Protein AF-A0A845ZAA2-F1 (afdb_monomer_lite)

Structure (mmCIF, N/CA/C/O backbone):
data_AF-A0A845ZAA2-F1
#
_entry.id   AF-A0A845ZAA2-F1
#
loop_
_atom_site.group_PDB
_atom_site.id
_atom_site.type_symbol
_atom_site.label_atom_id
_atom_site.label_alt_id
_atom_site.label_comp_id
_atom_site.label_asym_id
_atom_site.label_entity_id
_atom_site.label_seq_id
_atom_site.pdbx_PDB_ins_code
_atom_site.Cartn_x
_atom_site.Cartn_y
_atom_site.Cartn_z
_atom_site.occupancy
_atom_site.B_iso_or_equiv
_atom_site.auth_seq_id
_atom_site.auth_comp_id
_atom_site.auth_asym_id
_atom_site.auth_atom_id
_atom_site.pdbx_PDB_model_num
ATOM 1 N N . MET A 1 1 ? 6.566 10.353 23.497 1.00 77.12 1 MET A N 1
ATOM 2 C CA . MET A 1 1 ? 6.435 11.759 23.045 1.00 77.12 1 MET A CA 1
ATOM 3 C C . MET A 1 1 ? 4.960 12.124 23.077 1.00 77.12 1 MET A C 1
ATOM 5 O O . MET A 1 1 ? 4.156 11.225 22.881 1.00 77.12 1 MET A O 1
ATOM 9 N N . MET A 1 2 ? 4.596 13.378 23.354 1.00 86.06 2 MET A N 1
ATOM 10 C CA . MET A 1 2 ? 3.195 13.816 23.310 1.00 86.06 2 MET A CA 1
ATOM 11 C C . MET A 1 2 ? 2.970 14.654 22.051 1.00 86.06 2 MET A C 1
ATOM 13 O O . MET A 1 2 ? 3.708 15.609 21.820 1.00 86.06 2 MET A O 1
ATOM 17 N N . ILE A 1 3 ? 1.979 14.277 21.243 1.00 85.12 3 ILE A N 1
ATOM 18 C CA . ILE A 1 3 ? 1.564 15.001 20.037 1.00 85.12 3 ILE A CA 1
ATOM 19 C C . ILE A 1 3 ? 0.106 15.399 20.232 1.00 85.12 3 ILE A C 1
ATOM 21 O O . ILE A 1 3 ? -0.729 14.548 20.533 1.00 85.12 3 ILE A O 1
ATOM 25 N N . THR A 1 4 ? -0.199 16.678 20.041 1.00 91.19 4 THR A N 1
ATOM 26 C CA . THR A 1 4 ? -1.573 17.186 20.079 1.00 91.19 4 THR A CA 1
ATOM 27 C C . THR A 1 4 ? -2.002 17.541 18.664 1.00 91.19 4 THR A C 1
ATOM 29 O O . THR A 1 4 ? -1.324 18.316 17.991 1.00 91.19 4 THR A O 1
ATOM 32 N N . ILE A 1 5 ? -3.123 16.981 18.208 1.00 87.31 5 ILE A N 1
ATOM 33 C CA . ILE A 1 5 ? -3.650 17.184 16.855 1.00 87.31 5 ILE A CA 1
ATOM 34 C C . ILE A 1 5 ? -5.063 17.750 16.969 1.00 87.31 5 ILE A C 1
ATOM 36 O O . ILE A 1 5 ? -5.931 17.143 17.590 1.00 87.31 5 ILE A O 1
ATOM 40 N N . ASN A 1 6 ? -5.300 18.904 16.348 1.00 93.12 6 ASN A N 1
ATOM 41 C CA . ASN A 1 6 ? -6.631 19.498 16.266 1.00 93.12 6 ASN A CA 1
ATOM 42 C C . ASN A 1 6 ? -7.342 18.979 15.013 1.00 93.12 6 ASN A C 1
ATOM 44 O O . ASN A 1 6 ? -6.910 19.254 13.893 1.00 93.12 6 ASN A O 1
ATOM 48 N N . LEU A 1 7 ? -8.429 18.233 15.201 1.00 90.69 7 LEU A N 1
ATOM 49 C CA . LEU A 1 7 ? -9.194 17.617 14.119 1.00 90.69 7 LEU A CA 1
ATOM 50 C C . LEU A 1 7 ? -10.531 18.326 13.910 1.00 90.69 7 LEU A C 1
ATOM 52 O O . LEU A 1 7 ? -11.125 18.869 14.839 1.00 90.69 7 LEU A O 1
ATOM 56 N N . LYS A 1 8 ? -11.037 18.275 12.675 1.00 96.25 8 LYS A N 1
ATOM 57 C CA . LYS A 1 8 ? -12.433 18.637 12.405 1.00 96.25 8 LYS A CA 1
ATOM 58 C C . LYS A 1 8 ? -13.361 17.611 13.080 1.00 96.25 8 LYS A C 1
ATOM 60 O O . LYS A 1 8 ? -13.022 16.424 13.063 1.00 96.25 8 LYS A O 1
ATOM 65 N N . PRO A 1 9 ? -14.545 18.014 13.580 1.00 92.12 9 PRO A N 1
ATOM 66 C CA . PRO A 1 9 ? -15.476 17.100 14.255 1.00 92.12 9 PRO A CA 1
ATOM 67 C C . PRO A 1 9 ? -15.854 15.869 13.417 1.00 92.12 9 PRO A C 1
ATOM 69 O O . PRO A 1 9 ? -15.956 14.759 13.932 1.00 92.12 9 PRO A O 1
ATOM 72 N N . GLU A 1 10 ? -16.000 16.055 12.103 1.00 94.56 10 GLU A N 1
ATOM 73 C CA . GLU A 1 10 ? -16.314 14.988 11.142 1.00 94.56 10 GLU A CA 1
ATOM 74 C C . GLU A 1 10 ? -15.233 13.899 11.106 1.00 94.56 10 GLU A C 1
ATOM 76 O O . GLU A 1 10 ? -15.537 12.708 11.078 1.00 94.56 10 GLU A O 1
ATOM 81 N N . ILE A 1 11 ? -13.962 14.301 11.148 1.00 93.25 11 ILE A N 1
ATOM 82 C CA . ILE A 1 11 ? -12.820 13.383 11.102 1.00 93.25 11 ILE A CA 1
ATOM 83 C C . ILE A 1 11 ? -12.681 12.642 12.431 1.00 93.25 11 ILE A C 1
ATO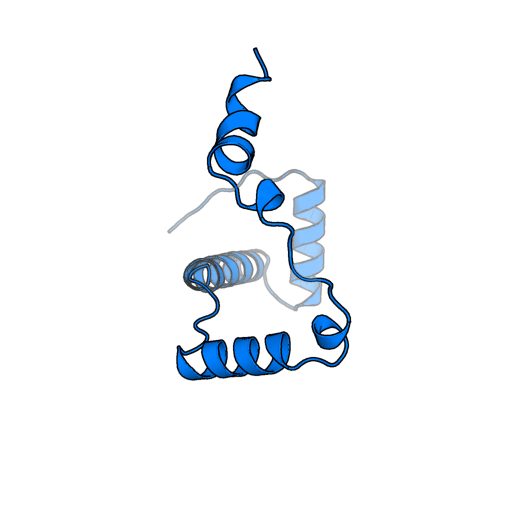M 85 O O . ILE A 1 11 ? -12.447 11.437 12.446 1.00 93.25 11 ILE A O 1
ATOM 89 N N . GLU A 1 12 ? -12.882 13.336 13.549 1.00 92.62 12 GLU A N 1
ATOM 90 C CA . GLU A 1 12 ? -12.845 12.727 14.879 1.00 92.62 12 GLU A CA 1
ATOM 91 C C . GLU A 1 12 ? -13.916 11.630 15.035 1.00 92.62 12 GLU A C 1
ATOM 93 O O . GLU A 1 12 ? -13.647 10.559 15.584 1.00 92.62 12 GLU A O 1
ATOM 98 N N . ALA A 1 13 ? -15.124 11.864 14.506 1.00 93.62 13 ALA A N 1
ATOM 99 C CA . ALA A 1 13 ? -16.193 10.868 14.487 1.00 93.62 13 ALA A CA 1
ATOM 100 C C . ALA A 1 13 ? -15.799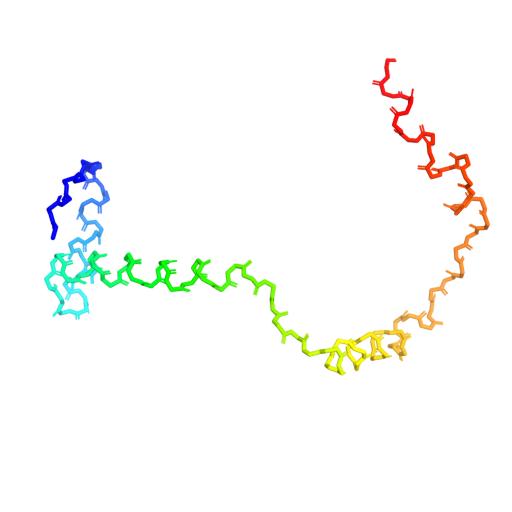 9.615 13.686 1.00 93.62 13 ALA A C 1
ATOM 102 O O . ALA A 1 13 ? -15.947 8.501 14.190 1.00 93.62 13 ALA A O 1
ATOM 103 N N . GLN A 1 14 ? -1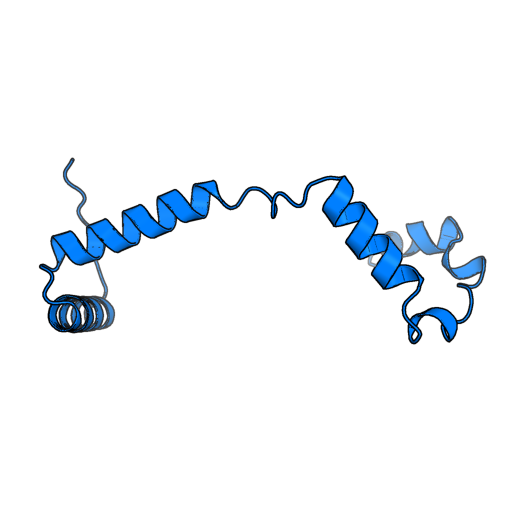5.225 9.793 12.491 1.00 93.19 14 GLN A N 1
ATOM 104 C CA . GLN A 1 14 ? -14.763 8.673 11.665 1.00 93.19 14 GLN A CA 1
ATOM 105 C C . GLN A 1 14 ? -13.633 7.881 12.329 1.00 93.19 14 GLN A C 1
ATOM 107 O O . GLN A 1 14 ? -13.619 6.653 12.263 1.00 93.19 14 GLN A O 1
ATOM 112 N N . ILE A 1 15 ? -12.686 8.559 12.983 1.00 93.81 15 ILE A N 1
ATOM 113 C CA . ILE A 1 15 ? -11.590 7.899 13.704 1.00 93.81 15 ILE A CA 1
ATOM 114 C C . ILE A 1 15 ? -12.144 7.047 14.847 1.00 93.81 15 ILE A C 1
ATOM 116 O O . ILE A 1 15 ? -11.746 5.892 14.987 1.00 93.81 15 ILE A O 1
ATOM 120 N N . ARG A 1 16 ? -13.097 7.573 15.628 1.00 93.12 16 ARG A N 1
ATOM 121 C CA . ARG A 1 16 ? -13.762 6.814 16.700 1.00 93.12 16 ARG A CA 1
ATOM 122 C C . ARG A 1 16 ? -14.460 5.563 16.181 1.00 93.12 16 ARG A C 1
ATOM 124 O O . ARG A 1 16 ? -14.330 4.499 16.782 1.00 93.12 16 ARG A O 1
ATOM 131 N N . GLU A 1 17 ? -15.197 5.688 15.083 1.00 95.00 17 GLU A N 1
ATOM 132 C CA . GLU A 1 17 ? -15.907 4.562 14.478 1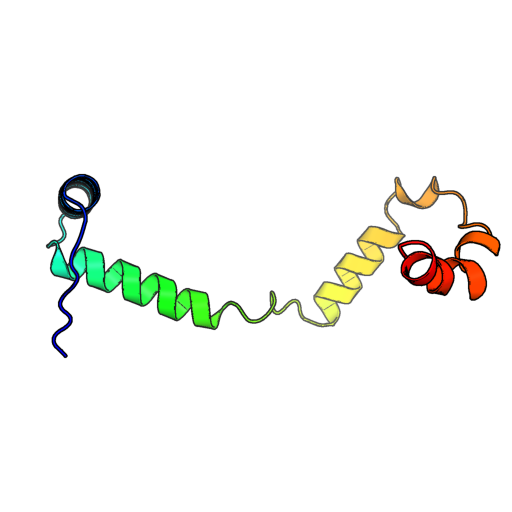.00 95.00 17 GLU A CA 1
ATOM 133 C C . GLU A 1 17 ? -14.933 3.483 13.990 1.00 95.00 17 GLU A C 1
ATOM 135 O O . GLU A 1 17 ? -15.098 2.304 14.311 1.00 95.00 17 GLU A O 1
ATOM 140 N N . LYS A 1 18 ? -13.869 3.888 13.288 1.00 94.19 18 LYS A N 1
ATOM 141 C CA . LYS A 1 18 ? -12.855 2.961 12.777 1.00 94.19 18 LYS A CA 1
ATOM 142 C C . LYS A 1 18 ? -12.069 2.286 13.898 1.00 94.19 18 LYS A C 1
ATOM 144 O O . LYS A 1 18 ? -11.900 1.070 13.844 1.00 94.19 18 LYS A O 1
ATOM 149 N N . ALA A 1 19 ? -11.671 3.021 14.936 1.00 94.31 19 ALA A N 1
ATOM 150 C CA . ALA A 1 19 ? -11.003 2.448 16.104 1.00 94.31 19 ALA A CA 1
ATOM 151 C C . ALA A 1 19 ? -11.886 1.388 16.783 1.00 94.31 19 ALA A C 1
ATOM 153 O O . ALA A 1 19 ? -11.442 0.266 17.016 1.00 94.31 19 ALA A O 1
ATOM 154 N N . LYS A 1 20 ? -13.177 1.694 16.980 1.00 94.62 20 LYS A N 1
ATOM 155 C CA . LYS A 1 20 ? -14.149 0.747 17.541 1.00 94.62 20 LYS A CA 1
ATOM 156 C C . LYS A 1 20 ? -14.336 -0.493 16.665 1.00 94.62 20 LYS A C 1
ATOM 158 O O . LYS A 1 20 ? -14.429 -1.594 17.192 1.00 94.62 20 LYS A O 1
ATOM 163 N N . SER A 1 21 ? -14.376 -0.333 15.341 1.00 94.75 21 SER A N 1
ATOM 164 C CA . SER A 1 21 ? -14.514 -1.463 14.410 1.00 94.75 21 SER A CA 1
ATOM 165 C C . SER A 1 21 ? -13.328 -2.435 14.449 1.00 94.75 21 SER A C 1
ATOM 167 O O . SER A 1 21 ? -13.486 -3.603 14.108 1.00 94.75 21 SER A O 1
ATOM 169 N N . GLN A 1 22 ? -12.159 -1.956 14.881 1.00 92.25 22 GLN A N 1
ATOM 170 C CA . GLN A 1 22 ? -10.924 -2.733 14.998 1.00 92.25 22 GLN A CA 1
ATOM 171 C C . GLN A 1 22 ? -10.628 -3.162 16.442 1.00 92.25 22 GLN A C 1
ATOM 173 O O . GLN A 1 22 ? -9.579 -3.745 16.691 1.00 92.25 22 GLN A O 1
ATOM 178 N N . ASP A 1 23 ? -11.538 -2.876 17.381 1.00 94.38 23 ASP A N 1
ATOM 179 C CA . ASP A 1 23 ? -11.366 -3.107 18.823 1.00 94.38 23 ASP A CA 1
ATOM 180 C C . ASP A 1 23 ? -10.090 -2.456 19.399 1.00 94.38 23 ASP A C 1
ATOM 182 O O . ASP A 1 23 ? -9.412 -2.979 20.284 1.00 94.38 23 ASP A O 1
ATOM 186 N N . LEU A 1 24 ? -9.741 -1.281 18.867 1.00 93.44 24 LEU A N 1
ATOM 187 C CA . LEU A 1 24 ? -8.584 -0.493 19.283 1.00 93.44 24 LEU A CA 1
ATOM 188 C C . LEU A 1 24 ? -9.022 0.761 20.042 1.00 93.44 24 LEU A C 1
ATOM 190 O O . LEU A 1 24 ? -10.077 1.344 19.780 1.00 93.44 24 LEU A O 1
ATOM 194 N N . SER A 1 25 ? -8.165 1.225 20.957 1.00 94.00 25 SER A N 1
ATOM 195 C CA . SER A 1 25 ? -8.299 2.584 21.484 1.00 94.00 25 SER A CA 1
ATOM 196 C C . SER A 1 25 ? -8.004 3.598 20.376 1.00 94.00 25 SER A C 1
ATOM 198 O O . SER A 1 25 ? -7.308 3.290 19.405 1.00 94.00 25 SER A O 1
ATOM 200 N N . ILE A 1 26 ? -8.521 4.819 20.521 1.00 91.38 26 ILE A N 1
ATOM 201 C CA . ILE A 1 26 ? -8.316 5.893 19.539 1.00 91.38 26 ILE A CA 1
ATOM 202 C C . ILE A 1 26 ? -6.817 6.153 19.349 1.00 91.38 26 ILE A C 1
ATOM 204 O O . ILE A 1 26 ? -6.348 6.288 18.224 1.00 91.38 26 ILE A O 1
ATOM 208 N N . GLU A 1 27 ? -6.063 6.163 20.445 1.00 91.31 27 GLU A N 1
ATOM 209 C CA . GLU A 1 27 ? -4.621 6.396 20.458 1.00 91.31 27 GLU A CA 1
ATOM 210 C C . GLU A 1 27 ? -3.879 5.293 19.706 1.00 91.31 27 GLU A C 1
ATOM 212 O O . GLU A 1 27 ? -3.091 5.601 18.819 1.00 91.31 27 GLU A O 1
ATOM 217 N N . LYS A 1 28 ? -4.186 4.019 19.989 1.00 91.56 28 LYS A N 1
ATOM 218 C CA . LYS A 1 28 ? -3.570 2.876 19.296 1.00 91.56 28 LYS A CA 1
ATOM 219 C C . LYS A 1 28 ? -3.906 2.850 17.811 1.00 91.56 28 LYS A C 1
ATOM 221 O O . LYS A 1 28 ? -3.067 2.501 16.987 1.00 91.56 28 LYS A O 1
ATOM 226 N N . TYR A 1 29 ? -5.136 3.216 17.463 1.00 93.94 29 TYR A N 1
ATOM 227 C CA . TYR A 1 29 ? -5.544 3.306 16.071 1.00 93.94 29 TYR A CA 1
ATOM 228 C C . TYR A 1 29 ? -4.756 4.402 15.338 1.00 93.94 29 TYR A C 1
ATOM 230 O O . TYR A 1 29 ? -4.191 4.140 14.279 1.00 93.94 29 TYR A O 1
ATOM 238 N N . ILE A 1 30 ? -4.641 5.599 15.923 1.00 92.31 30 ILE A N 1
ATOM 239 C CA . ILE A 1 30 ? -3.852 6.701 15.349 1.00 92.31 30 ILE A CA 1
ATOM 240 C C . ILE A 1 30 ? -2.366 6.330 15.259 1.00 92.31 30 ILE A C 1
ATOM 242 O O . ILE A 1 30 ? -1.748 6.583 14.229 1.00 92.31 30 ILE A O 1
ATOM 246 N N . GLU A 1 31 ? -1.806 5.700 16.292 1.00 91.00 31 GLU A N 1
ATOM 247 C CA . GLU A 1 31 ? -0.426 5.206 16.298 1.00 91.00 31 GLU A CA 1
ATOM 248 C C . GLU A 1 31 ? -0.187 4.234 15.138 1.00 91.00 31 GLU A C 1
ATOM 250 O O . GLU A 1 31 ? 0.724 4.455 14.346 1.00 91.00 31 GLU A O 1
ATOM 255 N N . SER A 1 32 ? -1.075 3.254 14.940 1.00 90.19 32 SER A N 1
ATOM 256 C CA . SER A 1 32 ? -0.962 2.293 13.835 1.00 90.19 32 SER A CA 1
ATOM 257 C C . SER A 1 32 ? -1.024 2.944 12.449 1.00 90.19 32 SER A C 1
ATOM 259 O O . SER A 1 32 ? -0.336 2.506 11.529 1.00 90.19 32 SER A O 1
ATOM 261 N N . LEU A 1 33 ? -1.822 4.008 12.285 1.00 90.19 33 LEU A N 1
ATOM 262 C CA . LEU A 1 33 ? -1.888 4.758 11.031 1.00 90.19 33 LEU A CA 1
ATOM 263 C C . LEU A 1 33 ? -0.586 5.515 10.775 1.00 90.19 33 LEU A C 1
ATOM 265 O O . LEU A 1 33 ? -0.080 5.493 9.658 1.00 90.19 33 LEU A O 1
ATOM 269 N N . ILE A 1 34 ? -0.039 6.164 11.805 1.00 89.19 34 ILE A N 1
ATOM 270 C CA . ILE A 1 34 ? 1.221 6.902 11.703 1.00 89.19 34 ILE A CA 1
ATOM 271 C C . ILE A 1 34 ? 2.377 5.939 11.419 1.00 89.19 34 ILE A C 1
ATOM 273 O O . ILE A 1 34 ? 3.180 6.210 10.534 1.00 89.19 34 ILE A O 1
ATOM 277 N N . GLU A 1 35 ? 2.456 4.809 12.123 1.00 87.56 35 GLU A N 1
ATOM 278 C CA . GLU A 1 35 ? 3.475 3.786 11.878 1.00 87.56 35 GLU A CA 1
ATOM 279 C C . GLU A 1 35 ? 3.372 3.224 10.466 1.00 87.56 35 GLU A C 1
ATOM 281 O O . GLU A 1 35 ? 4.382 3.158 9.769 1.00 87.56 35 GLU A O 1
ATOM 286 N N . LYS A 1 36 ? 2.159 2.879 10.018 1.00 86.00 36 LYS A N 1
ATOM 287 C CA . LYS A 1 36 ? 1.935 2.391 8.659 1.00 86.00 36 LYS A CA 1
ATOM 288 C C . LYS A 1 36 ? 2.426 3.398 7.627 1.00 86.00 36 LYS A C 1
ATOM 290 O O . LYS A 1 36 ? 3.186 3.011 6.753 1.00 86.00 36 LYS A O 1
ATOM 295 N N . GLU A 1 37 ? 2.038 4.665 7.746 1.00 82.38 37 GLU A N 1
ATOM 296 C CA . GLU A 1 37 ? 2.449 5.703 6.796 1.00 82.38 37 GLU A CA 1
ATOM 297 C C . GLU A 1 37 ? 3.951 5.993 6.872 1.00 82.38 37 GLU A C 1
ATOM 299 O O . GLU A 1 37 ? 4.575 6.196 5.845 1.00 82.38 37 GLU A O 1
ATOM 304 N N . ILE A 1 38 ? 4.586 5.977 8.047 1.00 79.94 38 ILE A N 1
ATOM 305 C CA . ILE A 1 38 ? 6.042 6.189 8.149 1.00 79.94 38 ILE A CA 1
ATOM 306 C C . ILE A 1 38 ? 6.817 5.004 7.557 1.00 79.94 38 ILE A C 1
ATOM 308 O O . ILE A 1 38 ? 7.836 5.211 6.893 1.00 79.94 38 ILE A O 1
ATOM 312 N N . ILE A 1 39 ? 6.342 3.775 7.775 1.00 70.44 39 ILE A N 1
ATOM 313 C CA . ILE A 1 39 ? 6.919 2.564 7.182 1.00 70.44 39 ILE A CA 1
ATOM 314 C C . ILE A 1 39 ? 6.729 2.587 5.656 1.00 70.44 39 ILE A C 1
ATOM 316 O O . ILE A 1 39 ? 7.709 2.392 4.939 1.00 70.44 39 ILE A O 1
ATOM 320 N N . ASP A 1 40 ? 5.531 2.921 5.160 1.00 60.44 40 ASP A N 1
ATOM 321 C CA . ASP A 1 40 ? 5.250 3.075 3.720 1.00 60.44 40 ASP A CA 1
ATOM 322 C C . ASP A 1 40 ? 6.024 4.250 3.105 1.00 60.44 40 ASP A C 1
ATOM 324 O O . ASP A 1 40 ? 6.455 4.189 1.956 1.00 60.44 40 ASP A O 1
ATOM 328 N N . VAL A 1 41 ? 6.285 5.320 3.864 1.00 54.47 41 VAL A N 1
ATOM 329 C CA . VAL A 1 41 ? 7.099 6.446 3.388 1.00 54.47 41 VAL A CA 1
ATOM 330 C C . VAL A 1 41 ? 8.579 6.070 3.264 1.00 54.47 41 VAL A C 1
ATOM 332 O O . VAL A 1 41 ? 9.291 6.627 2.425 1.00 54.47 41 VAL A O 1
ATOM 335 N N . GLY A 1 42 ? 9.031 5.052 4.002 1.00 50.19 42 GLY A N 1
ATOM 336 C CA . GLY A 1 42 ? 10.296 4.359 3.744 1.00 50.19 42 GLY A CA 1
ATOM 337 C C . GLY A 1 42 ? 10.325 3.592 2.414 1.00 50.19 42 GLY A C 1
ATOM 338 O O . GLY A 1 42 ? 11.410 3.385 1.862 1.00 50.19 42 GLY A O 1
ATOM 339 N N . ASP A 1 43 ? 9.150 3.253 1.876 1.00 48.88 43 ASP A N 1
ATOM 340 C CA . ASP A 1 43 ? 8.924 2.508 0.632 1.00 48.88 43 ASP A CA 1
ATOM 341 C C . ASP A 1 43 ? 8.539 3.403 -0.569 1.00 48.88 43 ASP A C 1
ATOM 343 O O . ASP A 1 43 ? 8.438 2.924 -1.700 1.00 48.88 43 ASP A O 1
ATOM 347 N N . TYR A 1 44 ? 8.516 4.739 -0.410 1.00 46.47 44 TYR A N 1
ATOM 348 C CA . TYR A 1 44 ? 8.605 5.687 -1.545 1.00 46.47 44 TYR A CA 1
ATOM 349 C C . TYR A 1 44 ? 9.960 5.631 -2.279 1.00 46.47 44 TYR A C 1
ATOM 351 O O . TYR A 1 44 ? 10.258 6.445 -3.158 1.00 46.47 44 TYR A O 1
ATOM 359 N N . ARG A 1 45 ? 10.810 4.653 -1.966 1.00 50.78 45 ARG A N 1
ATOM 360 C CA . ARG A 1 45 ? 11.932 4.272 -2.813 1.00 50.78 45 ARG A CA 1
ATOM 361 C C . ARG A 1 45 ? 11.428 3.215 -3.771 1.00 50.78 45 ARG A C 1
ATOM 363 O O . ARG A 1 45 ? 11.424 2.051 -3.408 1.00 50.78 45 ARG A O 1
ATOM 370 N N . GLN A 1 46 ? 11.035 3.675 -4.964 1.00 54.66 46 GLN A N 1
ATOM 371 C CA . GLN A 1 46 ? 11.112 2.956 -6.239 1.00 54.66 46 GLN A CA 1
ATOM 372 C C . GLN A 1 46 ? 10.951 1.450 -6.076 1.00 54.66 46 GLN A C 1
ATOM 374 O O . GLN A 1 46 ? 11.923 0.821 -5.663 1.00 54.66 46 GLN A O 1
ATOM 379 N N . SER A 1 47 ? 9.796 0.880 -6.455 1.00 53.97 47 SER A N 1
ATOM 380 C CA . SER A 1 47 ? 9.640 -0.568 -6.662 1.00 53.97 47 SER A CA 1
ATOM 381 C C . SER A 1 47 ? 10.993 -1.154 -7.050 1.00 53.97 47 SER A C 1
ATOM 383 O O . SER A 1 47 ? 11.496 -0.838 -8.135 1.00 53.97 47 SER A O 1
ATOM 385 N N . LYS A 1 48 ? 11.644 -1.853 -6.112 1.00 61.12 48 LYS A N 1
ATOM 386 C CA . LYS A 1 48 ? 13.047 -2.262 -6.228 1.00 61.12 48 LYS A CA 1
ATOM 387 C C . LYS A 1 48 ? 13.090 -3.485 -7.135 1.00 61.12 48 LYS A C 1
ATOM 389 O O . LYS A 1 48 ? 13.540 -4.555 -6.750 1.00 61.12 48 LYS A O 1
ATOM 394 N N . VAL A 1 49 ? 12.504 -3.328 -8.317 1.00 64.12 49 VAL A N 1
ATOM 395 C CA . VAL A 1 49 ? 12.572 -4.263 -9.416 1.00 64.12 49 VAL A CA 1
ATOM 396 C C . VAL A 1 49 ? 14.064 -4.430 -9.633 1.00 64.12 49 VAL A C 1
ATOM 398 O O . VAL A 1 49 ? 14.771 -3.449 -9.884 1.00 64.12 49 VAL A O 1
ATOM 401 N N . SER A 1 50 ? 14.564 -5.645 -9.416 1.00 79.12 50 SER A N 1
ATOM 402 C CA . SER A 1 50 ? 15.964 -5.922 -9.707 1.00 79.12 50 SER A CA 1
ATOM 403 C C . SER A 1 50 ? 16.224 -5.587 -11.174 1.00 79.12 50 SER A C 1
ATOM 405 O O . SER A 1 50 ? 15.304 -5.613 -11.994 1.00 79.12 50 SER A O 1
ATOM 407 N N . ILE A 1 51 ? 17.471 -5.274 -11.519 1.00 79.88 51 ILE A N 1
ATOM 408 C CA . ILE A 1 51 ? 17.843 -5.014 -12.917 1.00 79.88 51 ILE A CA 1
ATOM 409 C C . ILE A 1 51 ? 17.359 -6.174 -13.803 1.00 79.88 51 ILE A C 1
ATOM 411 O O . ILE A 1 51 ? 16.713 -5.930 -14.816 1.00 79.88 51 ILE A O 1
ATOM 415 N N . ASP A 1 52 ? 17.517 -7.416 -13.340 1.00 82.56 52 ASP A N 1
ATOM 416 C CA . ASP A 1 52 ? 17.046 -8.615 -14.041 1.00 82.56 52 ASP A CA 1
ATOM 417 C C . ASP A 1 52 ? 15.521 -8.649 -14.228 1.00 82.56 52 ASP A C 1
ATOM 419 O O . ASP A 1 52 ? 15.009 -9.040 -15.278 1.00 82.56 52 ASP A O 1
ATOM 423 N N . GLU A 1 53 ? 14.748 -8.265 -13.211 1.00 83.81 53 GLU A N 1
ATOM 424 C CA . GLU A 1 53 ? 13.288 -8.236 -13.311 1.00 83.81 53 GLU A CA 1
ATOM 425 C C . GLU A 1 53 ? 12.826 -7.103 -14.242 1.00 83.81 53 GLU A C 1
ATOM 427 O O . GLU A 1 53 ? 11.847 -7.254 -14.981 1.00 83.81 53 GLU A O 1
ATOM 432 N N . TRP A 1 54 ? 13.555 -5.989 -14.256 1.00 87.19 54 TRP A N 1
ATOM 433 C CA . TRP A 1 54 ? 13.280 -4.853 -15.124 1.00 87.19 54 TRP A CA 1
ATOM 434 C C . TRP A 1 54 ? 13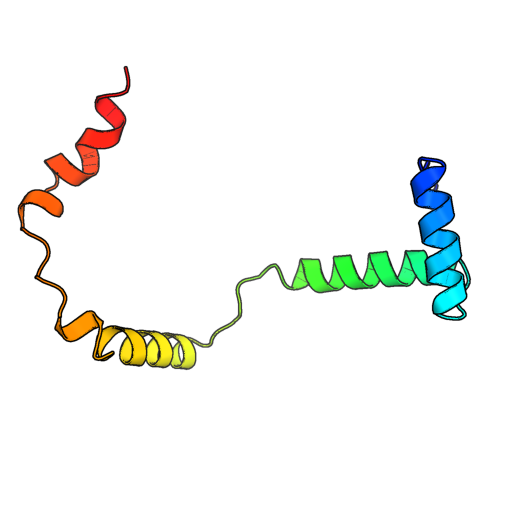.589 -5.192 -16.581 1.00 87.19 54 TRP A C 1
ATOM 436 O O . TRP A 1 54 ? 12.736 -4.979 -17.444 1.00 87.19 54 TRP A O 1
ATOM 446 N N . GLU A 1 55 ? 14.740 -5.812 -16.848 1.00 89.06 55 GLU A N 1
ATOM 447 C CA . GLU A 1 55 ? 15.103 -6.328 -18.168 1.00 89.06 55 GLU A CA 1
ATOM 448 C C . GLU A 1 55 ? 14.056 -7.317 -18.671 1.00 89.06 55 GLU A C 1
ATOM 450 O O . GLU A 1 55 ? 13.554 -7.180 -19.785 1.00 89.06 55 GLU A O 1
ATOM 455 N N . ASN A 1 56 ? 13.635 -8.265 -17.833 1.00 89.38 56 ASN A N 1
ATOM 456 C CA . ASN A 1 56 ? 12.602 -9.228 -18.206 1.00 89.38 56 ASN A CA 1
ATOM 457 C C . ASN A 1 56 ? 11.261 -8.558 -18.540 1.00 89.38 56 ASN A C 1
ATOM 459 O O . ASN A 1 56 ? 10.583 -8.967 -19.488 1.00 89.38 56 ASN A O 1
ATOM 463 N N . LYS A 1 57 ? 10.856 -7.529 -17.786 1.00 88.75 57 LYS A N 1
ATOM 464 C CA . LYS A 1 57 ? 9.640 -6.752 -18.080 1.00 88.75 57 LYS A CA 1
ATOM 465 C C . LYS A 1 57 ? 9.779 -5.976 -19.387 1.00 88.75 57 LYS A C 1
ATOM 467 O O . LYS A 1 57 ? 8.851 -6.007 -20.195 1.00 88.75 57 LYS A O 1
ATOM 472 N N . LEU A 1 58 ? 10.929 -5.350 -19.628 1.00 88.38 58 LEU A N 1
ATOM 473 C CA . LEU A 1 58 ? 11.208 -4.622 -20.863 1.00 88.38 58 LEU A CA 1
ATOM 474 C C . LEU A 1 58 ? 11.218 -5.556 -22.080 1.00 88.38 58 LEU A C 1
ATOM 476 O O . LEU A 1 58 ? 10.563 -5.263 -23.079 1.00 88.38 58 LEU A O 1
ATOM 480 N N . PHE A 1 59 ? 11.875 -6.714 -21.989 1.00 89.50 59 PHE A N 1
ATOM 481 C CA . PHE A 1 59 ? 11.887 -7.711 -23.061 1.00 89.50 59 PHE A CA 1
ATOM 482 C C . PHE A 1 59 ? 10.485 -8.230 -23.375 1.00 89.50 59 PHE A C 1
ATOM 484 O O . PHE A 1 59 ? 10.121 -8.343 -24.547 1.00 89.50 59 PHE A O 1
ATOM 491 N N . LYS A 1 60 ? 9.669 -8.517 -22.355 1.00 88.50 60 LYS A N 1
ATOM 492 C CA . LYS A 1 60 ? 8.269 -8.923 -22.558 1.00 88.50 60 LYS A CA 1
ATOM 493 C C . LYS A 1 60 ? 7.437 -7.815 -23.191 1.00 88.50 60 LYS A C 1
ATOM 495 O O . LYS A 1 60 ? 6.589 -8.105 -24.028 1.00 88.50 60 LYS A O 1
ATOM 500 N N . PHE A 1 61 ? 7.682 -6.564 -22.806 1.00 86.81 61 PHE A N 1
ATOM 501 C CA . PHE A 1 61 ? 7.023 -5.416 -23.408 1.00 86.81 61 PHE A CA 1
ATOM 502 C C . PHE A 1 61 ? 7.391 -5.300 -24.890 1.00 86.81 61 PHE A C 1
ATOM 504 O O . PHE A 1 61 ? 6.500 -5.383 -25.727 1.00 86.81 61 PHE A O 1
ATOM 511 N N . ILE A 1 62 ? 8.677 -5.201 -25.243 1.00 85.19 62 ILE A N 1
ATOM 512 C CA . ILE A 1 62 ? 9.134 -5.037 -26.637 1.00 85.19 62 ILE A CA 1
ATOM 513 C C . ILE A 1 62 ? 8.623 -6.171 -27.537 1.00 85.19 62 ILE A C 1
ATOM 515 O O . ILE A 1 62 ? 8.156 -5.913 -28.642 1.00 85.19 62 ILE A O 1
ATOM 519 N N . ASN A 1 63 ? 8.640 -7.411 -27.044 1.00 85.94 63 ASN A N 1
ATOM 520 C CA . ASN A 1 63 ? 8.198 -8.583 -27.804 1.00 85.94 63 ASN A CA 1
ATOM 521 C C . ASN A 1 63 ? 6.686 -8.852 -27.713 1.00 85.94 63 ASN A C 1
ATOM 523 O O . ASN A 1 63 ? 6.210 -9.890 -28.177 1.00 85.94 63 ASN A O 1
ATOM 527 N N . SER A 1 64 ? 5.911 -7.946 -27.111 1.00 84.44 64 SER A N 1
ATOM 528 C CA . SER A 1 64 ? 4.457 -8.063 -27.075 1.00 84.44 64 SER A CA 1
ATOM 529 C C . SER A 1 64 ? 3.878 -7.985 -28.496 1.00 84.44 64 SER A C 1
ATOM 531 O O . SER A 1 64 ? 4.255 -7.090 -29.258 1.00 84.44 64 SER A O 1
ATOM 533 N N . PRO A 1 65 ? 2.890 -8.828 -28.854 1.00 79.56 65 PRO A N 1
ATOM 534 C CA . PRO A 1 65 ? 2.227 -8.794 -30.165 1.00 79.56 65 PRO A CA 1
ATOM 535 C C . PRO A 1 65 ? 1.563 -7.450 -30.511 1.00 79.56 65 PRO A C 1
ATOM 537 O O . PRO A 1 65 ? 1.231 -7.186 -31.667 1.00 79.56 65 PRO A O 1
ATOM 540 N N . ILE A 1 66 ? 1.322 -6.606 -29.505 1.00 78.94 66 ILE A N 1
ATOM 541 C CA . ILE A 1 66 ? 0.802 -5.246 -29.687 1.00 78.94 66 ILE A CA 1
ATOM 542 C C . ILE A 1 66 ? 1.881 -4.347 -30.306 1.00 78.94 66 ILE A C 1
ATOM 544 O O . ILE A 1 66 ? 1.585 -3.551 -31.194 1.00 78.94 66 ILE A O 1
ATOM 548 N N . ASN A 1 67 ? 3.138 -4.523 -29.896 1.00 71.31 67 ASN A N 1
ATOM 549 C CA . ASN A 1 67 ? 4.256 -3.686 -30.321 1.00 71.31 67 ASN A CA 1
ATOM 550 C C . ASN A 1 67 ? 4.794 -4.065 -31.705 1.00 71.31 67 ASN A C 1
ATOM 552 O O . ASN A 1 67 ? 5.288 -3.199 -32.417 1.00 71.31 67 ASN A O 1
ATOM 556 N N . SER A 1 68 ? 4.585 -5.304 -32.162 1.00 66.69 68 SER A N 1
ATOM 557 C CA . SER A 1 68 ? 4.891 -5.706 -33.545 1.00 66.69 68 SER A CA 1
ATOM 558 C C . SER A 1 68 ? 3.995 -5.043 -34.602 1.00 66.69 68 SER A C 1
ATOM 560 O O . SER A 1 68 ? 4.222 -5.218 -35.795 1.00 66.69 68 SER A O 1
ATOM 562 N N . ARG A 1 69 ? 2.942 -4.328 -34.183 1.00 72.44 69 ARG A N 1
ATOM 563 C CA . ARG A 1 69 ? 2.029 -3.584 -35.068 1.00 72.44 69 ARG A CA 1
ATOM 564 C C . ARG A 1 69 ? 2.307 -2.083 -35.087 1.00 72.44 69 ARG A C 1
ATOM 566 O O . ARG A 1 69 ? 1.638 -1.359 -35.821 1.00 72.44 69 ARG A O 1
ATOM 573 N N . LEU A 1 70 ? 3.246 -1.608 -34.271 1.00 75.00 70 LEU A N 1
ATOM 574 C CA . LEU A 1 70 ? 3.600 -0.197 -34.232 1.00 75.00 70 LEU A CA 1
ATOM 575 C C . LEU A 1 70 ? 4.464 0.137 -35.445 1.00 75.00 70 LEU A C 1
ATOM 577 O O . LEU A 1 70 ? 5.414 -0.574 -35.768 1.00 75.00 70 LEU A O 1
ATOM 581 N N . SER A 1 71 ? 4.109 1.220 -36.131 1.00 79.12 71 SER A N 1
ATOM 582 C CA . SER A 1 71 ? 4.967 1.766 -37.178 1.00 79.12 71 SER A CA 1
ATOM 583 C C . SER A 1 71 ? 6.206 2.392 -36.535 1.00 79.12 71 SER A C 1
ATOM 585 O O . SER A 1 71 ? 6.082 2.976 -35.453 1.00 79.12 71 SER A O 1
ATOM 587 N N . PRO A 1 72 ? 7.386 2.290 -37.172 1.00 81.56 72 PRO A N 1
ATOM 588 C CA . PRO A 1 72 ? 8.558 3.036 -36.740 1.00 81.56 72 PRO A CA 1
ATOM 589 C C . PRO A 1 72 ? 8.217 4.518 -36.602 1.00 81.56 72 PRO A C 1
ATOM 591 O O . PRO A 1 72 ? 7.451 5.063 -37.404 1.00 81.56 72 PRO A O 1
ATOM 594 N N . LEU A 1 73 ? 8.780 5.165 -35.584 1.00 82.25 73 LEU A N 1
ATOM 595 C CA . LEU A 1 73 ? 8.683 6.614 -35.478 1.00 82.25 73 LEU A CA 1
ATOM 596 C C . LEU A 1 73 ? 9.381 7.241 -36.695 1.00 82.25 73 LEU A C 1
ATOM 598 O O . LEU A 1 73 ? 10.472 6.792 -37.048 1.00 82.25 73 LEU A O 1
ATOM 602 N N . PRO A 1 74 ? 8.770 8.245 -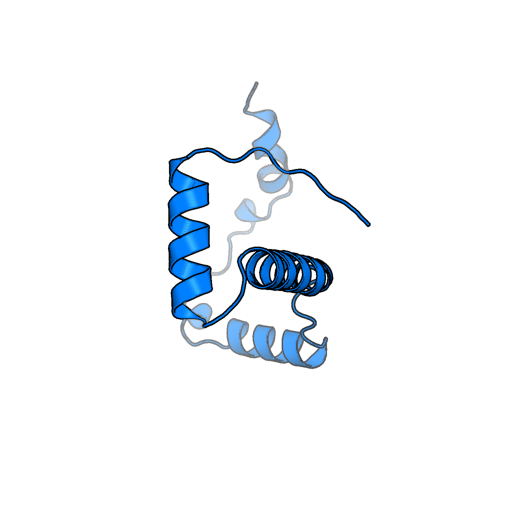37.344 1.00 86.06 74 PRO A N 1
ATOM 603 C CA . PRO A 1 74 ? 9.420 8.947 -38.439 1.00 86.06 74 PRO A CA 1
ATOM 604 C C . PRO A 1 74 ? 10.612 9.747 -37.906 1.00 86.06 74 PRO A C 1
ATOM 606 O O . PRO A 1 74 ? 10.559 10.265 -36.790 1.00 86.06 74 PRO A O 1
ATOM 609 N N . ASP A 1 75 ? 11.661 9.888 -38.715 1.00 82.81 75 ASP A N 1
ATOM 610 C CA . ASP A 1 75 ? 12.902 10.569 -38.312 1.00 82.81 75 ASP A CA 1
ATOM 611 C C . ASP A 1 75 ? 12.649 12.005 -37.831 1.00 82.81 75 ASP A C 1
ATOM 613 O O . ASP A 1 75 ? 13.224 12.450 -36.841 1.00 82.81 75 ASP A O 1
ATOM 617 N N . GLU A 1 76 ? 11.704 12.701 -38.464 1.00 84.62 76 GLU A N 1
ATOM 618 C CA . GLU A 1 76 ? 11.266 14.044 -38.076 1.00 84.62 76 GLU A CA 1
ATOM 619 C C . GLU A 1 76 ? 10.716 14.097 -36.639 1.00 84.62 76 GLU A C 1
ATOM 621 O O . GLU A 1 76 ? 10.955 15.063 -35.915 1.00 84.62 76 GLU A O 1
ATOM 626 N N . ALA A 1 77 ? 10.056 13.030 -36.166 1.00 80.69 77 ALA A N 1
ATOM 627 C CA . ALA A 1 77 ? 9.518 12.976 -34.808 1.00 80.69 77 ALA A CA 1
ATOM 628 C C . ALA A 1 77 ? 10.614 12.913 -33.732 1.00 80.69 77 ALA A C 1
ATOM 630 O O . ALA A 1 77 ? 10.370 13.344 -32.604 1.00 80.69 77 ALA A O 1
ATOM 631 N N . ILE A 1 78 ? 11.802 12.412 -34.078 1.00 82.31 78 ILE A N 1
ATOM 632 C CA . ILE A 1 78 ? 12.974 12.317 -33.192 1.00 82.31 78 ILE A CA 1
ATOM 633 C C . ILE A 1 78 ? 14.044 13.348 -33.592 1.00 82.31 78 ILE A C 1
ATOM 635 O O . ILE A 1 78 ? 15.168 13.318 -33.088 1.00 82.31 78 ILE A O 1
ATOM 639 N N . SER A 1 79 ? 13.719 14.278 -34.496 1.00 86.12 79 SER A N 1
ATOM 640 C CA . SER A 1 79 ? 14.670 15.309 -34.886 1.00 86.12 79 SER A CA 1
ATOM 641 C C . SER A 1 79 ? 14.967 16.233 -33.714 1.00 86.12 79 SER A C 1
ATOM 643 O O . SER A 1 79 ? 14.108 16.500 -32.868 1.00 86.12 79 SER A O 1
ATOM 645 N N . ARG A 1 80 ? 16.197 16.754 -33.680 1.00 82.44 80 ARG A N 1
ATOM 646 C CA . ARG A 1 80 ? 16.639 17.692 -32.642 1.00 82.44 80 ARG A CA 1
ATOM 647 C C . ARG A 1 80 ? 15.705 18.892 -32.586 1.00 82.44 80 ARG A C 1
ATOM 649 O O . ARG A 1 80 ? 15.295 19.278 -31.500 1.00 82.44 80 ARG A O 1
ATOM 656 N N . GLU A 1 81 ? 15.321 19.430 -33.740 1.00 80.75 81 GLU A N 1
ATOM 657 C CA . GLU A 1 81 ? 14.390 20.552 -33.801 1.00 80.75 81 GLU A CA 1
ATOM 658 C C . GLU A 1 81 ? 13.060 20.162 -33.136 1.00 80.75 81 GLU A C 1
ATOM 660 O O . GLU A 1 81 ? 12.638 20.819 -32.195 1.00 80.75 81 GLU A O 1
ATOM 665 N N . ASN A 1 82 ? 12.446 19.030 -33.482 1.00 78.38 82 ASN A N 1
ATOM 666 C CA . ASN A 1 82 ? 11.155 18.630 -32.906 1.00 78.38 82 ASN A CA 1
ATOM 667 C C . ASN A 1 82 ? 11.200 18.313 -31.394 1.00 78.38 82 ASN A C 1
ATOM 669 O O . ASN A 1 82 ? 10.209 18.509 -30.688 1.00 78.38 82 ASN A O 1
ATOM 673 N N . ILE A 1 83 ? 12.337 17.831 -30.881 1.00 80.06 83 ILE A N 1
ATOM 674 C CA . ILE A 1 83 ? 12.523 17.557 -29.447 1.00 80.06 83 ILE A CA 1
ATOM 675 C C . ILE A 1 83 ? 12.672 18.858 -28.645 1.00 80.06 83 ILE A C 1
ATOM 677 O O . ILE A 1 83 ? 12.147 18.938 -27.536 1.00 80.06 83 ILE A O 1
ATOM 681 N N . TYR A 1 84 ? 13.351 19.869 -29.195 1.00 77.38 84 TYR A N 1
ATOM 682 C CA . TYR A 1 84 ? 13.667 21.111 -28.478 1.00 77.38 84 TYR A CA 1
ATOM 683 C C . TYR A 1 84 ? 12.723 22.289 -28.783 1.00 77.38 84 TYR A C 1
ATOM 685 O O . TYR A 1 84 ? 12.682 23.228 -28.002 1.00 77.38 84 TYR A O 1
ATOM 693 N N . THR A 1 85 ? 11.915 22.243 -29.849 1.00 65.06 85 THR A N 1
ATOM 694 C CA . THR A 1 85 ? 11.056 23.385 -30.248 1.00 65.06 85 THR A CA 1
ATOM 695 C C . THR A 1 85 ? 9.801 23.548 -29.371 1.00 65.06 85 THR A C 1
ATOM 697 O O . THR A 1 85 ? 9.231 24.631 -29.307 1.00 65.06 85 THR A O 1
ATOM 700 N N . ARG A 1 86 ? 9.358 22.510 -28.643 1.00 60.00 86 ARG A N 1
ATOM 701 C CA . ARG A 1 86 ? 8.083 22.552 -27.887 1.00 60.00 86 ARG A CA 1
ATOM 702 C C . ARG A 1 86 ? 8.068 23.507 -26.689 1.00 60.00 86 ARG A C 1
ATOM 704 O O . ARG A 1 86 ? 6.981 23.873 -26.253 1.00 60.00 86 ARG A O 1
ATOM 711 N N . GLU A 1 87 ? 9.224 23.875 -26.140 1.00 58.41 87 GLU A N 1
ATOM 712 C CA . GLU A 1 87 ? 9.300 24.813 -25.008 1.00 58.41 87 GLU A CA 1
ATOM 713 C C . GLU A 1 87 ? 9.384 26.283 -25.459 1.00 58.41 87 GLU A C 1
ATOM 715 O O . GLU A 1 87 ? 8.947 27.163 -24.720 1.00 58.41 87 GLU A O 1
ATOM 720 N N . ASP A 1 88 ? 9.850 26.550 -26.685 1.00 57.31 88 ASP A N 1
ATOM 721 C CA . ASP A 1 88 ? 10.101 27.909 -27.191 1.00 57.31 88 ASP A CA 1
ATOM 722 C C . ASP A 1 88 ? 8.874 28.569 -27.863 1.00 57.31 88 ASP A C 1
ATOM 724 O O . ASP A 1 88 ? 8.866 29.781 -28.072 1.00 57.31 88 ASP A O 1
ATOM 728 N N . GLU A 1 89 ? 7.813 27.813 -28.182 1.00 58.62 89 GLU A N 1
ATOM 729 C CA . GLU A 1 89 ? 6.573 28.340 -28.795 1.00 58.62 89 GLU A CA 1
ATOM 730 C C . GLU A 1 89 ? 5.514 28.829 -27.778 1.00 58.62 89 GLU A C 1
ATOM 732 O O . GLU A 1 89 ? 4.456 29.317 -28.177 1.00 58.62 89 GLU A O 1
ATOM 737 N N . ILE A 1 90 ? 5.768 28.725 -26.464 1.00 59.12 90 ILE A N 1
ATOM 738 C CA . ILE A 1 90 ? 4.834 29.135 -25.390 1.00 59.12 90 ILE A CA 1
ATOM 739 C C . ILE A 1 90 ? 5.188 30.527 -24.816 1.00 59.12 90 ILE A C 1
ATOM 741 O O . ILE A 1 90 ? 5.124 30.741 -23.602 1.00 59.12 90 ILE A O 1
ATOM 745 N N . LEU A 1 91 ? 5.571 31.479 -25.675 1.00 52.12 91 LEU A N 1
ATOM 746 C CA . LEU A 1 91 ? 5.845 32.879 -25.306 1.00 52.12 91 LEU A CA 1
ATOM 747 C C . LEU A 1 91 ? 4.855 33.857 -25.945 1.00 52.12 91 LEU A C 1
ATOM 749 O O . LEU A 1 91 ? 4.743 33.870 -27.190 1.00 52.12 91 LEU A O 1
#

Secondary structure (DSSP, 8-state):
--------HHHHHHHHHHHHHTT--HHHHHHHHHHHHHHHHTT-S-----HHHHHHHHHHHHTSTTGGGPPPPPGGGG-HHHHHGGGTT--

pLDDT: mean 80.88, std 13.47, range [46.47, 96.25]

Radius of gyration: 25.36 Å; chains: 1; bounding box: 34×42×62 Å

Foldseek 3Di:
DDDDDDDDPVVVVVLVVVCVVVVHDSVVSVVVVVVVVVVVVVVVPDPPCDPVNVVVVVVCVCPPPVNVPDDDDDPVCVDPCNVPVPVVVPD

Sequence (91 aa):
MMITINLKPEIEAQIREKAKSQDLSIEKYIESLIEKEIIDVGDYRQSKVSIDEWENKLFKFINSPINSRLSPLPDEAISRENIYTREDEIL